Protein AF-A0A842SQD6-F1 (afdb_monomer)

Secondary structure (DSSP, 8-state):
-HHHHHHHHHHHHHHHHHHHHHSS-HHHHHHHHGGGTS-HHHHHHHHHHHHHHHHHHHHHHHGGG--HHHHHHHHHHHHHHHHHHH-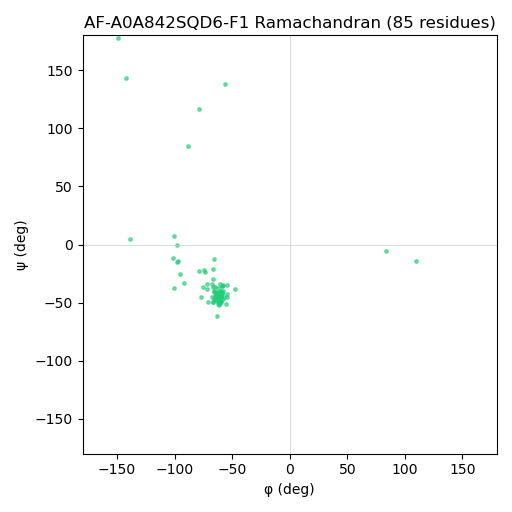

pLDDT: mean 90.81, std 7.74, range [46.16, 97.56]

Mean predicted aligned error: 4.62 Å

Foldseek 3Di:
DVVLVVQLVVQQVVLLVCCVVPVDRNCVSQQVRNVVPHPNVVSVVVSVVSVCVSVVVVCVVCVVVDDCVVCVVVVVCCVVVVVVVVD

Solvent-accessible surface area (backbone atoms only — not comparable to full-atom values): 4971 Å² total; per-residue (Å²): 112,69,64,59,50,53,53,48,53,51,42,51,48,50,13,50,50,48,19,70,75,70,74,49,55,37,65,60,44,34,67,65,53,43,57,80,79,38,61,62,68,67,42,49,55,57,49,52,58,52,49,51,54,53,52,48,54,52,49,63,74,44,50,91,77,56,60,62,83,76,46,49,60,57,51,51,50,49,67,54,45,52,60,63,70,74,103

Sequence (87 aa):
MTETMILTSAVIFLAALVHGIVGFGYAQVAMGLLPIFRDPGPASVVFTITAVLVNFGIFWSVRNSFRWKDWLFPAVGLLFGMPAGVF

Structure (mmCIF, N/CA/C/O backbone):
data_AF-A0A842SQD6-F1
#
_entry.id   AF-A0A842SQD6-F1
#
loop_
_atom_site.group_PDB
_atom_site.id
_atom_site.type_symbol
_atom_site.label_atom_id
_atom_site.label_alt_id
_atom_site.label_comp_id
_atom_site.label_asym_id
_atom_site.label_entity_id
_atom_site.label_seq_id
_atom_site.pdbx_PDB_ins_code
_atom_site.Cartn_x
_atom_site.Cartn_y
_atom_site.Cartn_z
_atom_site.occupancy
_atom_site.B_iso_or_equiv
_atom_site.auth_seq_id
_atom_site.auth_comp_id
_atom_site.auth_asym_id
_atom_site.auth_atom_id
_atom_site.pdbx_PDB_model_num
ATOM 1 N N . MET A 1 1 ? 21.060 -2.923 -11.558 1.00 62.75 1 MET A N 1
ATOM 2 C CA . MET A 1 1 ? 20.366 -3.622 -10.446 1.00 62.75 1 MET A CA 1
ATOM 3 C C . MET A 1 1 ? 20.368 -2.807 -9.155 1.00 62.75 1 MET A C 1
ATOM 5 O O . MET A 1 1 ? 19.297 -2.629 -8.591 1.00 62.75 1 MET A O 1
ATOM 9 N N . THR A 1 2 ? 21.509 -2.276 -8.702 1.00 82.69 2 THR A N 1
ATOM 10 C CA . THR A 1 2 ? 21.597 -1.488 -7.453 1.00 82.69 2 THR A CA 1
ATOM 11 C C . THR A 1 2 ? 20.762 -0.203 -7.481 1.00 82.69 2 THR A C 1
ATOM 13 O O . THR A 1 2 ? 20.057 0.090 -6.522 1.00 82.69 2 THR A O 1
ATOM 16 N N . GLU A 1 3 ? 20.764 0.523 -8.600 1.00 87.00 3 GLU A N 1
ATOM 17 C CA . GLU A 1 3 ? 19.992 1.765 -8.767 1.00 87.00 3 GLU A CA 1
ATOM 18 C C . GLU A 1 3 ? 18.478 1.544 -8.614 1.00 87.00 3 GLU A C 1
ATOM 20 O O . GLU A 1 3 ? 17.831 2.196 -7.799 1.00 87.00 3 GLU A O 1
ATOM 25 N N . THR A 1 4 ? 17.919 0.546 -9.304 1.00 90.06 4 THR A N 1
ATOM 26 C CA . THR A 1 4 ? 16.496 0.181 -9.205 1.00 90.06 4 THR A CA 1
ATOM 27 C C . THR A 1 4 ? 16.092 -0.197 -7.777 1.00 90.06 4 THR A C 1
ATOM 29 O O . THR A 1 4 ? 14.977 0.103 -7.348 1.00 90.06 4 THR A O 1
ATOM 32 N N . MET A 1 5 ? 16.983 -0.849 -7.019 1.00 90.88 5 MET A N 1
ATOM 33 C CA . MET A 1 5 ? 16.743 -1.179 -5.610 1.00 90.88 5 MET A CA 1
ATOM 34 C C . MET A 1 5 ? 16.694 0.075 -4.736 1.00 90.88 5 MET A C 1
ATOM 36 O O . MET A 1 5 ? 15.764 0.208 -3.947 1.00 90.88 5 MET A O 1
ATOM 40 N N . ILE A 1 6 ? 17.636 1.007 -4.914 1.00 95.31 6 ILE A N 1
ATOM 41 C CA . ILE A 1 6 ? 17.660 2.282 -4.180 1.00 95.31 6 ILE A CA 1
ATOM 42 C C . ILE A 1 6 ? 16.391 3.088 -4.472 1.00 95.31 6 ILE A C 1
ATOM 44 O O . ILE A 1 6 ? 15.716 3.518 -3.538 1.00 95.31 6 ILE A O 1
ATOM 48 N N . LEU A 1 7 ? 16.024 3.230 -5.750 1.00 95.62 7 LEU A N 1
ATOM 49 C CA . LEU A 1 7 ? 14.810 3.941 -6.161 1.00 95.62 7 LEU A CA 1
ATOM 50 C C . LEU A 1 7 ? 13.548 3.291 -5.591 1.00 95.62 7 LEU A C 1
ATOM 52 O O . LEU A 1 7 ? 12.655 3.981 -5.109 1.00 95.62 7 LEU A O 1
ATOM 56 N N . THR A 1 8 ? 13.490 1.959 -5.573 1.00 95.00 8 THR A N 1
ATOM 57 C CA . THR A 1 8 ? 12.355 1.245 -4.976 1.00 95.00 8 THR A CA 1
ATOM 58 C C . THR A 1 8 ? 12.269 1.500 -3.479 1.00 95.00 8 THR A C 1
ATOM 60 O O . THR A 1 8 ? 11.204 1.863 -2.994 1.00 95.00 8 THR A O 1
ATOM 63 N N . SER A 1 9 ? 13.375 1.379 -2.745 1.00 95.06 9 SER A N 1
ATOM 64 C CA . SER A 1 9 ? 13.400 1.673 -1.310 1.00 95.06 9 SER A CA 1
ATOM 65 C C . SER A 1 9 ? 12.998 3.119 -1.016 1.00 95.06 9 SER A C 1
ATOM 67 O O . SER A 1 9 ? 12.227 3.353 -0.090 1.00 95.06 9 SER A O 1
ATOM 69 N N . ALA A 1 10 ? 13.450 4.078 -1.830 1.00 97.00 10 ALA A N 1
ATOM 70 C CA . ALA A 1 10 ? 13.069 5.482 -1.707 1.00 97.00 10 ALA A CA 1
ATOM 71 C C . ALA A 1 10 ? 11.563 5.695 -1.930 1.00 97.00 10 ALA A C 1
ATOM 73 O O . ALA A 1 10 ? 10.918 6.383 -1.142 1.00 97.00 10 ALA A O 1
ATOM 74 N N . VAL A 1 11 ? 10.979 5.060 -2.952 1.00 97.31 11 VAL A N 1
ATOM 75 C CA . VAL A 1 11 ? 9.533 5.127 -3.218 1.00 97.31 11 VAL A CA 1
ATOM 76 C C . VAL A 1 11 ? 8.726 4.477 -2.096 1.00 97.31 11 VAL A C 1
ATOM 78 O O . VAL A 1 11 ? 7.739 5.053 -1.647 1.00 97.31 11 VAL A O 1
ATOM 81 N N . ILE A 1 12 ? 9.142 3.308 -1.603 1.00 96.50 12 ILE A N 1
ATOM 82 C CA . ILE A 1 12 ? 8.470 2.614 -0.495 1.00 96.50 12 ILE A CA 1
ATOM 83 C C . ILE A 1 12 ? 8.545 3.438 0.794 1.00 96.50 12 ILE A C 1
ATOM 85 O O . ILE A 1 12 ? 7.546 3.543 1.508 1.00 96.50 12 ILE A O 1
ATOM 89 N N . PHE A 1 13 ? 9.696 4.056 1.071 1.00 96.38 13 PHE A N 1
ATOM 90 C CA . PHE A 1 13 ? 9.867 4.977 2.190 1.00 96.38 13 PHE A CA 1
ATOM 91 C C . PHE A 1 13 ? 8.943 6.191 2.063 1.00 96.38 13 PHE A C 1
ATOM 93 O O . PHE A 1 13 ? 8.212 6.499 3.001 1.00 96.38 13 PHE A O 1
ATOM 100 N N . LEU A 1 14 ? 8.917 6.839 0.895 1.00 97.56 14 LEU A N 1
ATOM 101 C CA . LEU A 1 14 ? 8.042 7.979 0.630 1.00 97.56 14 LEU A CA 1
ATOM 102 C C . LEU A 1 14 ? 6.565 7.598 0.789 1.00 97.56 14 LEU A C 1
ATOM 104 O O . LEU A 1 14 ? 5.807 8.321 1.430 1.00 97.56 14 LEU A O 1
ATOM 108 N N . ALA A 1 15 ? 6.161 6.446 0.253 1.00 96.69 15 ALA A N 1
ATOM 109 C CA . ALA A 1 15 ? 4.801 5.938 0.377 1.00 96.69 15 ALA A CA 1
ATOM 110 C C . ALA A 1 15 ? 4.419 5.705 1.845 1.00 96.69 15 ALA A C 1
ATOM 112 O O . ALA A 1 15 ? 3.335 6.108 2.266 1.00 96.69 15 ALA A O 1
ATOM 113 N N . ALA A 1 16 ? 5.307 5.094 2.638 1.00 95.31 16 ALA A N 1
ATOM 114 C CA . ALA A 1 16 ? 5.087 4.871 4.066 1.00 95.31 16 ALA A CA 1
ATOM 115 C C . ALA A 1 16 ? 5.031 6.189 4.854 1.00 95.31 16 ALA A C 1
ATOM 117 O O . ALA A 1 16 ? 4.174 6.340 5.720 1.00 95.31 16 ALA A O 1
ATOM 118 N N . LEU A 1 17 ? 5.892 7.156 4.524 1.00 95.88 17 LEU A N 1
ATOM 119 C CA . LEU A 1 17 ? 5.908 8.484 5.135 1.00 95.88 17 LEU A CA 1
ATOM 120 C C . LEU A 1 17 ? 4.599 9.239 4.873 1.00 95.88 17 LEU A C 1
ATOM 122 O O . LEU A 1 17 ? 3.959 9.700 5.814 1.00 95.88 17 LEU A O 1
ATOM 126 N N . VAL A 1 18 ? 4.174 9.322 3.607 1.00 95.75 18 VAL A N 1
ATOM 127 C CA . VAL A 1 18 ? 2.902 9.954 3.220 1.00 95.75 18 VAL A CA 1
ATOM 128 C C . VAL A 1 18 ? 1.742 9.281 3.943 1.00 95.75 18 VAL A C 1
ATOM 130 O O . VAL A 1 18 ? 0.896 9.958 4.522 1.00 95.75 18 VAL A O 1
ATOM 133 N N . HIS A 1 19 ? 1.734 7.951 3.973 1.00 94.75 19 HIS A N 1
ATOM 134 C CA . HIS A 1 19 ? 0.695 7.194 4.650 1.00 94.75 19 HIS A CA 1
ATOM 135 C C . HIS A 1 19 ? 0.683 7.413 6.168 1.00 94.75 19 HIS A C 1
ATOM 137 O O . HIS A 1 19 ? -0.390 7.507 6.751 1.00 94.75 19 HIS A O 1
ATOM 143 N N . GLY A 1 20 ? 1.846 7.559 6.805 1.00 91.12 20 GLY A N 1
ATOM 144 C CA . GLY A 1 20 ? 1.948 7.885 8.228 1.00 91.12 20 GLY A CA 1
ATOM 145 C C . GLY A 1 20 ? 1.449 9.293 8.571 1.00 91.12 20 GLY A C 1
ATOM 146 O O . GLY A 1 20 ? 0.870 9.483 9.635 1.00 91.12 20 GLY A O 1
ATOM 147 N N . ILE A 1 21 ? 1.635 10.267 7.673 1.00 93.25 21 ILE A N 1
ATOM 148 C CA . ILE A 1 21 ? 1.164 11.651 7.859 1.00 93.25 21 ILE A CA 1
ATOM 149 C C . ILE A 1 21 ? -0.343 11.763 7.596 1.00 93.25 21 ILE A C 1
ATOM 151 O O . ILE A 1 21 ? -1.061 12.416 8.348 1.00 93.25 21 ILE A O 1
ATOM 155 N N . VAL A 1 22 ? -0.817 11.155 6.507 1.00 92.25 22 VAL A N 1
ATOM 156 C CA . VAL A 1 22 ? -2.174 11.362 5.978 1.00 92.25 22 VAL A CA 1
ATOM 157 C C . VAL A 1 22 ? -3.163 10.295 6.470 1.00 92.25 22 VAL A C 1
ATOM 159 O O . VAL A 1 22 ? -4.366 10.536 6.514 1.00 92.25 22 VAL A O 1
ATOM 162 N N . GLY A 1 23 ? -2.685 9.104 6.835 1.00 86.12 23 GLY A N 1
ATOM 163 C CA . GLY A 1 23 ? -3.506 7.948 7.222 1.00 86.12 23 GLY A CA 1
ATOM 164 C C . GLY A 1 23 ? -4.020 7.102 6.047 1.00 86.12 23 GLY A C 1
ATOM 165 O O . GLY A 1 23 ? -4.613 6.048 6.252 1.00 86.12 23 GLY A O 1
ATOM 166 N N . PHE A 1 24 ? -3.786 7.533 4.805 1.00 86.38 24 PHE A N 1
ATOM 167 C CA . PHE A 1 24 ? -4.041 6.796 3.560 1.00 86.38 24 PHE A CA 1
ATOM 168 C C . PHE A 1 24 ? -2.998 7.229 2.509 1.00 86.38 24 PHE A C 1
ATOM 170 O O . PHE A 1 24 ? -2.119 8.022 2.824 1.00 86.38 24 PHE A O 1
ATOM 177 N N . GLY A 1 25 ? -2.988 6.674 1.291 1.00 89.44 25 GLY A N 1
ATOM 178 C CA . GLY A 1 25 ? -2.039 7.133 0.254 1.00 89.44 25 GLY A CA 1
ATOM 179 C C . GLY A 1 25 ? -0.921 6.166 -0.122 1.00 89.44 25 GLY A C 1
ATOM 180 O O . GLY A 1 25 ? -0.309 6.346 -1.170 1.00 89.44 25 GLY A O 1
ATOM 181 N N . TYR A 1 26 ? -0.674 5.119 0.673 1.00 94.00 26 TYR A N 1
ATOM 182 C CA . TYR A 1 26 ? 0.434 4.187 0.436 1.00 94.00 26 TYR A CA 1
ATOM 183 C C . TYR A 1 26 ? 0.388 3.580 -0.975 1.00 94.00 26 TYR A C 1
ATOM 185 O O . TYR A 1 26 ? 1.355 3.658 -1.732 1.00 94.00 26 TYR A O 1
ATOM 193 N N . ALA A 1 27 ? -0.776 3.037 -1.350 1.00 92.31 27 ALA A N 1
ATOM 194 C CA . ALA A 1 27 ? -1.013 2.449 -2.665 1.00 92.31 27 ALA A CA 1
ATOM 195 C C . ALA A 1 27 ? -0.893 3.461 -3.800 1.00 92.31 27 ALA A C 1
ATOM 197 O O . ALA A 1 27 ? -0.278 3.159 -4.816 1.00 92.31 27 ALA A O 1
ATOM 198 N N . GLN A 1 28 ? -1.424 4.669 -3.611 1.00 93.69 28 GLN A N 1
ATOM 199 C CA . GLN A 1 28 ? -1.399 5.716 -4.630 1.00 93.69 28 GLN A CA 1
ATOM 200 C C . GLN A 1 28 ? 0.037 6.159 -4.938 1.00 93.69 28 GLN A C 1
ATOM 202 O O . GLN A 1 28 ? 0.404 6.271 -6.103 1.00 93.69 28 GLN A O 1
ATOM 207 N N . VAL A 1 29 ? 0.873 6.339 -3.910 1.00 95.62 29 VAL A N 1
ATOM 208 C CA . VAL A 1 29 ? 2.282 6.722 -4.088 1.00 95.62 29 VAL A CA 1
ATOM 209 C C . VAL A 1 29 ? 3.095 5.569 -4.677 1.00 95.62 29 VAL A C 1
ATOM 211 O O . VAL A 1 29 ? 3.800 5.757 -5.666 1.00 95.62 29 VAL A O 1
ATOM 214 N N . ALA A 1 30 ? 2.986 4.363 -4.113 1.00 95.00 30 ALA A N 1
ATOM 215 C CA . ALA A 1 30 ? 3.785 3.225 -4.559 1.00 95.00 30 ALA A CA 1
ATOM 216 C C . ALA A 1 30 ? 3.419 2.778 -5.984 1.00 95.00 30 ALA A C 1
ATOM 218 O O . ALA A 1 30 ? 4.303 2.652 -6.829 1.00 95.00 30 ALA A O 1
ATOM 219 N N . MET A 1 31 ? 2.130 2.582 -6.276 1.00 91.81 31 MET A N 1
ATOM 220 C CA . MET A 1 31 ? 1.676 2.157 -7.605 1.00 91.81 31 MET A CA 1
ATOM 221 C C . MET A 1 31 ? 1.743 3.278 -8.643 1.00 91.81 31 MET A C 1
ATOM 223 O O . MET A 1 31 ? 1.826 2.981 -9.828 1.00 91.81 31 MET A O 1
ATOM 227 N N . GLY A 1 32 ? 1.756 4.548 -8.228 1.00 93.69 32 GLY A N 1
ATOM 228 C CA . GLY A 1 32 ? 1.984 5.670 -9.139 1.00 93.69 32 GLY A CA 1
ATOM 229 C C . GLY A 1 32 ? 3.447 5.816 -9.569 1.00 93.69 32 GLY A C 1
ATOM 230 O O . GLY A 1 32 ? 3.712 6.171 -10.713 1.00 93.69 32 GLY A O 1
ATOM 231 N N . LEU A 1 33 ? 4.402 5.536 -8.670 1.00 95.94 33 LEU A N 1
ATOM 232 C CA . LEU A 1 33 ? 5.826 5.803 -8.910 1.00 95.94 33 LEU A CA 1
ATOM 233 C C . LEU A 1 33 ? 6.639 4.573 -9.331 1.00 95.94 33 LEU A C 1
ATOM 235 O O . LEU A 1 33 ? 7.529 4.707 -10.168 1.00 95.94 33 LEU A O 1
ATOM 239 N N . LEU A 1 34 ? 6.367 3.379 -8.785 1.00 94.94 34 LEU A N 1
ATOM 240 C CA . LEU A 1 34 ? 7.144 2.172 -9.112 1.00 94.94 34 LEU A CA 1
ATOM 24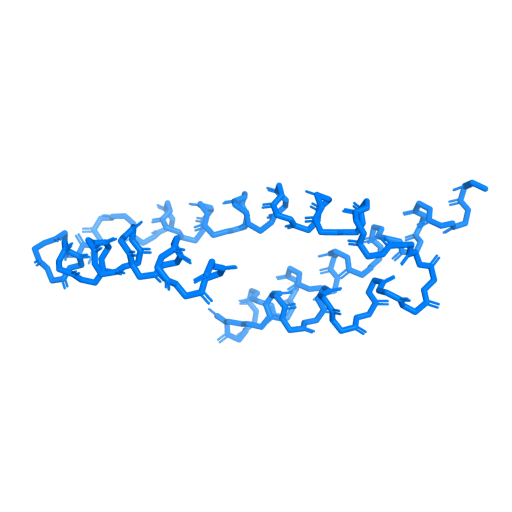1 C C . LEU A 1 34 ? 7.121 1.811 -10.612 1.00 94.94 34 LEU A C 1
ATOM 243 O O . LEU A 1 34 ? 8.190 1.486 -11.134 1.00 94.94 34 LEU A O 1
ATOM 247 N N . PRO A 1 35 ? 5.982 1.894 -11.333 1.00 92.62 35 PRO A N 1
ATOM 248 C CA . PRO A 1 35 ? 5.933 1.527 -12.751 1.00 92.62 35 PRO A CA 1
ATOM 249 C C . PRO A 1 35 ? 6.759 2.422 -13.684 1.00 92.62 35 PRO A C 1
ATOM 251 O O . PRO A 1 35 ? 6.973 2.056 -14.833 1.00 92.62 35 PRO A O 1
ATOM 254 N N . ILE A 1 36 ? 7.242 3.580 -13.214 1.00 93.56 36 ILE A N 1
ATOM 255 C CA . ILE A 1 36 ? 8.058 4.506 -14.021 1.00 93.56 36 ILE A CA 1
ATOM 256 C C . ILE A 1 36 ? 9.422 3.888 -14.369 1.00 93.56 36 ILE A C 1
ATOM 258 O O . ILE A 1 36 ? 10.005 4.205 -15.401 1.00 93.56 36 ILE A O 1
ATOM 262 N N . PHE A 1 37 ? 9.942 3.006 -13.512 1.00 93.06 37 PHE A N 1
ATOM 263 C CA . PHE A 1 37 ? 11.293 2.448 -13.648 1.00 93.06 37 PHE A CA 1
ATOM 264 C C . PHE A 1 37 ? 11.378 0.943 -13.344 1.00 93.06 37 PHE A C 1
ATOM 266 O O . PHE A 1 37 ? 12.476 0.381 -13.305 1.00 93.06 37 PHE A O 1
ATOM 273 N N . ARG A 1 38 ? 10.246 0.277 -13.092 1.00 90.75 38 ARG A N 1
ATOM 274 C CA . ARG A 1 38 ? 10.172 -1.155 -12.783 1.00 90.75 38 ARG A CA 1
ATOM 275 C C . ARG A 1 38 ? 8.946 -1.786 -13.427 1.00 90.75 38 ARG A C 1
ATOM 277 O O . ARG A 1 38 ? 7.876 -1.189 -13.426 1.00 90.75 38 ARG A O 1
ATOM 284 N N . ASP A 1 39 ? 9.090 -3.024 -13.896 1.00 91.69 39 ASP A N 1
ATOM 285 C CA . ASP A 1 39 ? 7.968 -3.777 -14.453 1.00 91.69 39 ASP A CA 1
ATOM 286 C C . ASP A 1 39 ? 6.795 -3.890 -13.458 1.00 91.69 39 ASP A C 1
ATOM 288 O O . ASP A 1 39 ? 7.023 -4.182 -12.273 1.00 91.69 39 ASP A O 1
ATOM 292 N N . PRO A 1 40 ? 5.538 -3.729 -13.919 1.00 86.88 40 PRO A N 1
ATOM 293 C CA . PRO A 1 40 ? 4.361 -3.730 -13.049 1.00 86.88 40 PRO A CA 1
ATOM 294 C C . PRO A 1 40 ? 4.184 -5.007 -12.222 1.00 86.88 40 PRO A C 1
ATOM 296 O O . PRO A 1 40 ? 3.750 -4.930 -11.076 1.00 86.88 40 PRO A O 1
ATOM 299 N N . GLY A 1 41 ? 4.544 -6.175 -12.767 1.00 89.62 41 GLY A N 1
ATOM 300 C CA . GLY A 1 41 ? 4.423 -7.458 -12.063 1.00 89.62 41 GLY A CA 1
ATOM 301 C C . GLY A 1 41 ? 5.305 -7.527 -10.809 1.00 89.62 41 GLY A C 1
ATOM 302 O O . GLY A 1 41 ? 4.788 -7.624 -9.699 1.00 89.62 41 GLY A O 1
ATOM 303 N N . PRO A 1 42 ? 6.639 -7.421 -10.931 1.00 88.62 42 PRO A N 1
ATOM 304 C CA . PRO A 1 42 ? 7.527 -7.351 -9.770 1.00 88.62 42 PRO A CA 1
ATOM 305 C C . PRO A 1 42 ? 7.232 -6.163 -8.841 1.00 88.62 42 PRO A C 1
ATOM 307 O O . PRO A 1 42 ? 7.366 -6.290 -7.623 1.00 88.62 42 PRO A O 1
ATOM 310 N N . ALA A 1 43 ? 6.835 -5.011 -9.395 1.00 89.69 43 ALA A N 1
ATOM 311 C CA . ALA A 1 43 ? 6.455 -3.842 -8.606 1.00 89.69 43 ALA A CA 1
ATOM 312 C C . ALA A 1 43 ? 5.235 -4.114 -7.715 1.00 89.69 43 ALA A C 1
ATOM 314 O O . ALA A 1 43 ? 5.261 -3.727 -6.545 1.00 89.69 43 ALA A O 1
ATOM 315 N N . SER A 1 44 ? 4.207 -4.803 -8.228 1.00 88.81 44 SER A N 1
ATOM 316 C CA . SER A 1 44 ? 3.015 -5.151 -7.449 1.00 88.81 44 SER A CA 1
ATOM 317 C C . SER A 1 44 ? 3.355 -6.081 -6.291 1.00 88.81 44 SER A C 1
ATOM 319 O O . SER A 1 44 ? 2.918 -5.827 -5.175 1.00 88.81 44 SER A O 1
ATOM 321 N N . VAL A 1 45 ? 4.221 -7.077 -6.502 1.00 91.06 45 VAL A N 1
ATOM 322 C CA . VAL A 1 45 ? 4.649 -8.003 -5.440 1.00 91.06 45 VAL A CA 1
ATOM 323 C C . VAL A 1 45 ? 5.342 -7.260 -4.297 1.00 91.06 45 VAL A C 1
ATOM 325 O O . VAL A 1 45 ? 4.969 -7.432 -3.136 1.00 91.06 45 VAL A O 1
ATOM 328 N N . VAL A 1 46 ? 6.330 -6.413 -4.614 1.00 91.00 46 VAL A N 1
ATOM 329 C CA . VAL A 1 46 ? 7.060 -5.631 -3.600 1.00 91.00 46 VAL A CA 1
ATOM 330 C C . VAL A 1 46 ? 6.097 -4.734 -2.829 1.00 91.00 46 VAL A C 1
ATOM 332 O O . VAL A 1 46 ? 6.091 -4.761 -1.601 1.00 91.00 46 VAL A O 1
ATOM 335 N N . PHE A 1 47 ? 5.258 -3.993 -3.554 1.00 90.19 47 PHE A N 1
ATOM 336 C CA . PHE A 1 47 ? 4.249 -3.114 -2.981 1.00 90.19 47 PHE A CA 1
ATOM 337 C C . PHE A 1 47 ? 3.270 -3.850 -2.063 1.00 90.19 47 PHE A C 1
ATOM 339 O O . PHE A 1 47 ? 2.988 -3.364 -0.972 1.00 90.19 47 PHE A O 1
ATOM 346 N N . THR A 1 48 ? 2.735 -4.997 -2.479 1.00 91.50 48 THR A N 1
ATOM 347 C CA . THR A 1 48 ? 1.728 -5.727 -1.704 1.00 91.50 48 THR A CA 1
ATOM 348 C C . THR A 1 48 ? 2.302 -6.195 -0.374 1.00 91.50 48 THR A C 1
ATOM 350 O O . THR A 1 48 ? 1.668 -6.002 0.663 1.00 91.50 48 THR A O 1
ATOM 353 N N . ILE A 1 49 ? 3.518 -6.751 -0.374 1.00 94.44 49 ILE A N 1
ATOM 354 C CA . ILE A 1 49 ? 4.175 -7.216 0.855 1.00 94.44 49 ILE A CA 1
ATOM 355 C C . ILE A 1 49 ? 4.354 -6.052 1.834 1.00 94.44 49 ILE A C 1
ATOM 357 O O . ILE A 1 49 ? 3.987 -6.150 3.005 1.00 94.44 49 ILE A O 1
ATOM 361 N N . THR A 1 50 ? 4.884 -4.927 1.362 1.00 94.56 50 THR A N 1
ATOM 362 C CA . THR A 1 50 ? 5.138 -3.767 2.218 1.00 94.56 50 THR A CA 1
ATOM 363 C C . THR A 1 50 ? 3.846 -3.065 2.641 1.00 94.56 50 THR A C 1
ATOM 365 O O . THR A 1 50 ? 3.752 -2.611 3.780 1.00 94.56 50 THR A O 1
ATOM 368 N N . ALA A 1 51 ? 2.816 -3.040 1.789 1.00 92.38 51 ALA A N 1
ATOM 369 C CA . ALA A 1 51 ? 1.491 -2.524 2.123 1.00 92.38 51 ALA A CA 1
ATOM 370 C C . ALA A 1 51 ? 0.860 -3.301 3.281 1.00 92.38 51 ALA A C 1
ATOM 372 O O . ALA A 1 51 ? 0.312 -2.684 4.194 1.00 92.38 51 ALA A O 1
ATOM 373 N N . VAL A 1 52 ? 0.954 -4.634 3.274 1.00 93.31 52 VAL A N 1
ATOM 374 C CA . VAL A 1 52 ? 0.440 -5.474 4.366 1.00 93.31 52 VAL A CA 1
ATOM 375 C C . VAL A 1 52 ? 1.127 -5.121 5.682 1.00 93.31 52 VAL A C 1
ATOM 377 O O . VAL A 1 52 ? 0.443 -4.927 6.682 1.00 93.31 52 VAL A O 1
ATOM 380 N N . LEU A 1 53 ? 2.453 -4.968 5.685 1.00 93.75 53 LEU A N 1
ATOM 381 C CA . LEU A 1 53 ? 3.207 -4.616 6.893 1.00 93.75 53 LEU A CA 1
ATOM 382 C C . LEU A 1 53 ? 2.831 -3.231 7.435 1.00 93.75 53 LEU A C 1
ATOM 384 O O . LEU A 1 53 ? 2.608 -3.083 8.636 1.00 93.75 53 LEU A O 1
ATOM 388 N N . VAL A 1 54 ? 2.719 -2.230 6.557 1.00 92.81 54 VAL A N 1
ATOM 389 C CA . VAL A 1 54 ? 2.325 -0.864 6.938 1.00 92.81 54 VAL A CA 1
ATOM 390 C C . VAL A 1 54 ? 0.915 -0.851 7.534 1.00 92.81 54 VAL A C 1
ATOM 392 O O . VAL A 1 54 ? 0.714 -0.335 8.635 1.00 92.81 54 VAL A O 1
ATOM 395 N N . ASN A 1 55 ? -0.054 -1.472 6.854 1.00 91.50 55 ASN A N 1
ATOM 396 C CA . ASN A 1 55 ? -1.439 -1.527 7.329 1.00 91.50 55 ASN A CA 1
ATOM 397 C C . ASN A 1 55 ? -1.568 -2.353 8.613 1.00 91.50 55 ASN A C 1
A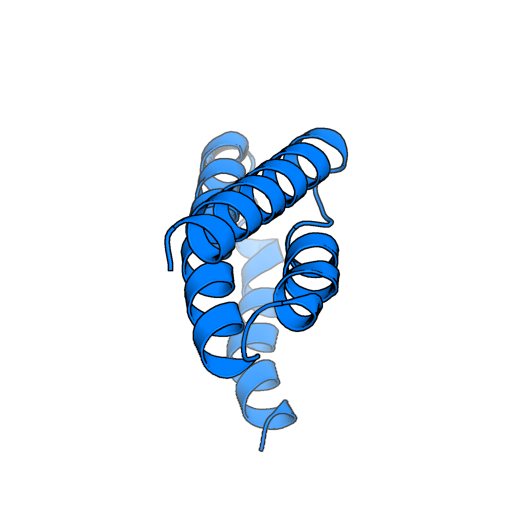TOM 399 O O . ASN A 1 55 ? -2.326 -1.979 9.506 1.00 91.50 55 ASN A O 1
ATOM 403 N N . PHE A 1 56 ? -0.805 -3.440 8.745 1.00 93.31 56 PHE A N 1
ATOM 404 C CA . PHE A 1 56 ? -0.760 -4.223 9.975 1.00 93.31 56 PHE A CA 1
ATOM 405 C C . PHE A 1 56 ? -0.235 -3.395 11.151 1.00 93.31 56 PHE A C 1
ATOM 407 O O . PHE A 1 56 ? -0.828 -3.431 12.225 1.00 93.31 56 PHE A O 1
ATOM 414 N N . GLY A 1 57 ? 0.828 -2.608 10.956 1.00 91.88 57 GLY A N 1
ATOM 415 C CA . GLY A 1 57 ? 1.346 -1.705 11.986 1.00 91.88 57 GLY A CA 1
ATOM 416 C C . GLY A 1 57 ? 0.301 -0.687 12.456 1.00 91.88 57 GLY A C 1
ATOM 417 O O . GLY A 1 57 ? 0.145 -0.463 13.658 1.00 91.88 57 GLY A O 1
ATOM 418 N N . ILE A 1 58 ? -0.474 -0.127 11.525 1.00 89.31 58 ILE A N 1
ATOM 419 C CA . ILE A 1 58 ? -1.562 0.809 11.841 1.00 89.31 58 ILE A CA 1
ATOM 420 C C . ILE A 1 58 ? -2.680 0.107 12.594 1.00 89.31 58 ILE A C 1
ATOM 422 O O . ILE A 1 58 ? -3.090 0.573 13.657 1.00 89.31 58 ILE A O 1
ATOM 426 N N . PHE A 1 59 ? -3.136 -1.035 12.084 1.00 91.12 59 PHE A N 1
ATOM 427 C CA . PHE A 1 59 ? -4.142 -1.847 12.751 1.00 91.12 59 PHE A CA 1
ATOM 428 C C . PHE A 1 59 ? -3.708 -2.189 14.180 1.00 91.12 59 PHE A C 1
ATOM 430 O O . PHE A 1 59 ? -4.477 -2.015 15.122 1.00 91.12 59 PHE A O 1
ATOM 437 N N . TRP A 1 60 ? -2.451 -2.598 14.361 1.00 93.31 60 TRP A N 1
ATOM 438 C CA . TRP A 1 60 ? -1.898 -2.915 15.669 1.00 93.31 60 TRP A CA 1
ATOM 439 C C . TRP A 1 60 ? -1.886 -1.710 16.614 1.00 93.31 60 TRP A C 1
ATOM 441 O O . TRP A 1 60 ? -2.178 -1.873 17.801 1.00 93.31 60 TRP A O 1
ATOM 451 N N . SER A 1 61 ? -1.604 -0.508 16.106 1.00 91.62 61 SER A N 1
ATOM 452 C CA . SER A 1 61 ? -1.660 0.743 16.876 1.00 91.62 61 SER A CA 1
ATOM 453 C C . SER A 1 61 ? -3.064 1.014 17.431 1.00 91.62 61 SER A C 1
ATOM 455 O O . SER A 1 61 ? -3.218 1.354 18.603 1.00 91.62 61 SER A O 1
ATOM 457 N N . VAL A 1 62 ? -4.106 0.770 16.631 1.00 91.88 62 VAL A N 1
ATOM 458 C CA . VAL A 1 62 ? -5.503 1.072 16.998 1.00 91.88 62 VAL A CA 1
ATOM 459 C C . VAL A 1 62 ? -6.313 -0.142 17.469 1.00 91.88 62 VAL A C 1
ATOM 461 O O . VAL A 1 62 ? -7.515 -0.022 17.706 1.00 91.88 62 VAL A O 1
ATOM 464 N N . ARG A 1 63 ? -5.681 -1.309 17.647 1.00 93.94 63 ARG A N 1
ATOM 465 C CA . ARG A 1 63 ? -6.356 -2.603 17.883 1.00 93.94 63 ARG A CA 1
ATOM 466 C C . ARG A 1 63 ? -7.328 -2.612 19.067 1.00 93.94 63 ARG A C 1
ATOM 468 O O . ARG A 1 63 ? -8.360 -3.268 19.000 1.00 93.94 63 ARG A O 1
ATOM 475 N N . ASN A 1 64 ? -7.023 -1.867 20.131 1.00 94.75 64 ASN A N 1
ATOM 476 C CA . ASN A 1 64 ? -7.864 -1.798 21.333 1.00 94.75 64 ASN A 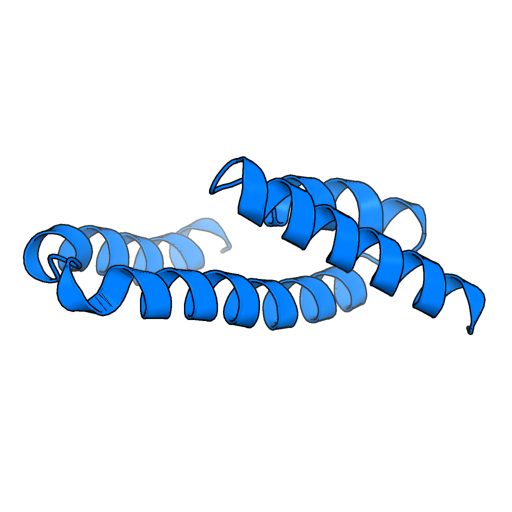CA 1
ATOM 477 C C . ASN A 1 64 ? -9.144 -0.977 21.111 1.00 94.75 64 ASN A C 1
ATOM 479 O O . ASN A 1 64 ? -10.137 -1.185 21.800 1.00 94.75 64 ASN A O 1
ATOM 483 N N . SER A 1 65 ? -9.123 -0.066 20.138 1.00 94.19 65 SER A N 1
ATOM 484 C CA . SER A 1 65 ? -10.260 0.777 19.756 1.00 94.19 65 SER A CA 1
ATOM 485 C C . SER A 1 65 ? -11.012 0.217 18.544 1.00 94.19 65 SER A C 1
ATOM 487 O O . SER A 1 65 ? -11.990 0.810 18.088 1.00 94.19 65 SER A O 1
ATOM 489 N N . PHE A 1 66 ? -10.561 -0.913 17.991 1.00 92.19 66 PHE A N 1
ATOM 490 C CA . PHE A 1 66 ? -11.106 -1.467 16.761 1.00 92.19 66 PHE A CA 1
ATOM 491 C C . PHE A 1 66 ? -12.425 -2.211 17.011 1.00 92.19 66 PHE A C 1
ATOM 493 O O . PHE A 1 66 ? -12.486 -3.232 17.700 1.00 92.19 66 PHE A O 1
ATOM 500 N N . ARG A 1 67 ? -13.509 -1.711 16.413 1.00 94.06 67 ARG A N 1
ATOM 501 C CA . ARG A 1 67 ? -14.856 -2.277 16.547 1.00 94.06 67 ARG A CA 1
ATOM 502 C C . ARG A 1 67 ? -15.120 -3.352 15.494 1.00 94.06 67 ARG A C 1
ATOM 504 O O . ARG A 1 67 ? -15.752 -3.094 14.478 1.00 94.06 67 ARG A O 1
ATOM 511 N N . TRP A 1 68 ? -14.701 -4.584 15.766 1.00 91.88 68 TRP A N 1
ATOM 512 C CA . TRP A 1 68 ? -14.832 -5.731 14.849 1.00 91.88 68 TRP A CA 1
ATOM 513 C C . TRP A 1 68 ? -16.217 -5.916 14.212 1.00 91.88 68 TRP A C 1
ATOM 515 O O . TRP A 1 68 ? -16.311 -6.245 13.032 1.00 91.88 68 TRP A O 1
ATOM 525 N N . LYS A 1 69 ? -17.292 -5.675 14.974 1.00 92.31 69 LYS A N 1
ATOM 526 C CA . LYS A 1 69 ? -18.677 -5.819 14.494 1.00 92.31 69 LYS A CA 1
ATOM 527 C C . LYS A 1 69 ? -19.001 -4.895 13.317 1.00 92.31 69 LYS A C 1
ATOM 529 O O . LYS A 1 69 ? -19.745 -5.298 12.431 1.00 92.31 69 LYS A O 1
ATOM 534 N N . ASP A 1 70 ? -18.418 -3.700 13.295 1.00 93.12 70 ASP A N 1
ATOM 535 C CA . ASP A 1 70 ? -18.673 -2.707 12.249 1.00 93.12 70 ASP A CA 1
ATOM 536 C C . ASP A 1 70 ? -17.886 -3.034 10.963 1.00 93.12 70 ASP A C 1
ATOM 538 O O . ASP A 1 70 ? -18.273 -2.631 9.870 1.00 93.12 70 ASP A O 1
ATOM 542 N N . TRP A 1 71 ? -16.796 -3.802 11.085 1.00 91.06 71 TRP A N 1
ATOM 543 C CA . TRP A 1 71 ? -15.869 -4.110 9.991 1.00 91.06 71 TRP A CA 1
ATOM 544 C C . TRP A 1 71 ? -16.062 -5.494 9.365 1.00 91.06 71 TRP A C 1
ATOM 546 O O . TRP A 1 71 ? -15.533 -5.745 8.283 1.00 91.06 71 TRP A O 1
ATOM 556 N N . LEU A 1 72 ? -16.848 -6.378 9.989 1.00 91.81 72 LEU A N 1
ATOM 557 C CA . LEU A 1 72 ? -17.090 -7.729 9.479 1.00 91.81 72 LEU A CA 1
ATOM 558 C C . LEU A 1 72 ? -17.758 -7.717 8.094 1.00 91.81 72 LEU A C 1
ATOM 560 O O . LEU A 1 72 ? -17.282 -8.388 7.182 1.00 91.81 72 LEU A O 1
ATOM 564 N N . PHE A 1 73 ? -18.824 -6.930 7.913 1.00 93.94 73 PHE A N 1
ATOM 565 C CA . PHE A 1 73 ? -19.517 -6.833 6.623 1.00 93.94 73 PHE A CA 1
ATOM 566 C C . PHE A 1 73 ? -1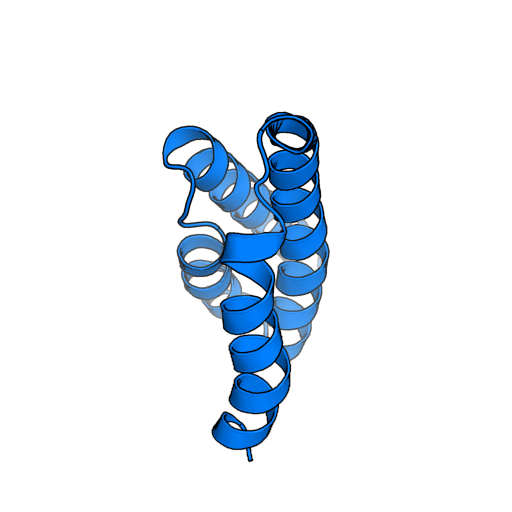8.642 -6.210 5.520 1.00 93.94 73 PHE A C 1
ATOM 568 O O . PHE A 1 73 ? -18.556 -6.812 4.449 1.00 93.94 73 PHE A O 1
ATOM 575 N N . PRO A 1 74 ? -17.932 -5.083 5.753 1.00 92.62 74 PRO A N 1
ATOM 576 C CA . PRO A 1 74 ? -16.940 -4.581 4.803 1.00 92.62 74 PRO A CA 1
ATOM 577 C C . PRO A 1 74 ? -15.867 -5.610 4.428 1.00 92.62 74 PRO A C 1
ATOM 579 O O . PRO A 1 74 ? -15.541 -5.746 3.252 1.00 92.62 74 PRO A O 1
ATOM 582 N N . ALA A 1 75 ? -15.340 -6.364 5.398 1.00 91.75 75 ALA A N 1
ATOM 583 C CA . ALA A 1 75 ? -14.311 -7.371 5.145 1.00 91.75 75 ALA A CA 1
ATOM 584 C C . ALA A 1 75 ? -14.828 -8.530 4.279 1.00 91.75 75 ALA A C 1
ATOM 586 O O . ALA A 1 75 ? -14.138 -8.969 3.362 1.00 91.75 75 ALA A O 1
ATOM 587 N N . VAL A 1 76 ? -16.058 -8.990 4.524 1.00 92.75 76 VAL A N 1
ATOM 588 C CA . VAL A 1 76 ? -16.738 -9.979 3.674 1.00 92.75 76 VAL A CA 1
ATOM 589 C C . VAL A 1 76 ? -16.931 -9.425 2.261 1.00 92.75 76 VAL A C 1
ATOM 591 O O . VAL A 1 76 ? -16.596 -10.095 1.286 1.00 92.75 76 VAL A O 1
ATOM 594 N N . GLY A 1 77 ? -17.394 -8.179 2.139 1.00 93.06 77 GLY A N 1
ATOM 595 C CA . GLY A 1 77 ? -17.525 -7.498 0.852 1.00 93.06 77 GLY A CA 1
ATOM 596 C C . GLY A 1 77 ? -16.202 -7.408 0.090 1.00 93.06 77 GLY A C 1
ATOM 597 O O . GLY A 1 77 ? -16.178 -7.655 -1.109 1.00 93.06 77 GLY A O 1
ATOM 598 N N . LEU A 1 78 ? -15.089 -7.138 0.775 1.00 90.00 78 LEU A N 1
ATOM 599 C CA . LEU A 1 78 ? -13.751 -7.139 0.180 1.00 90.00 78 LEU A CA 1
ATOM 600 C C . LEU A 1 78 ? -13.333 -8.544 -0.284 1.00 90.00 78 LEU A C 1
ATOM 602 O O . LEU A 1 78 ? -12.860 -8.697 -1.409 1.00 90.00 78 LEU A O 1
ATOM 606 N N . LEU A 1 79 ? -13.525 -9.560 0.565 1.00 90.94 79 LEU A N 1
ATOM 607 C CA . LEU A 1 79 ? -13.132 -10.946 0.297 1.00 90.94 79 LEU A CA 1
ATOM 608 C C . LEU A 1 79 ? -13.806 -11.499 -0.965 1.00 90.94 79 LEU A C 1
ATOM 610 O O . LEU A 1 79 ? -13.156 -12.177 -1.752 1.00 90.94 79 LEU A O 1
ATOM 614 N N . PHE A 1 80 ? -15.094 -11.207 -1.155 1.00 92.69 80 PHE A N 1
ATOM 615 C CA . PHE A 1 80 ? -15.857 -11.686 -2.310 1.00 92.69 80 PHE A CA 1
ATOM 616 C C . PHE A 1 80 ? -15.838 -10.707 -3.489 1.00 92.69 80 PHE A C 1
ATOM 618 O O . PHE A 1 80 ? -15.820 -11.133 -4.641 1.00 92.69 80 PHE A O 1
ATOM 625 N N . GLY A 1 81 ? -15.799 -9.403 -3.217 1.00 91.81 81 GLY A N 1
ATOM 626 C CA . GLY A 1 81 ? -15.816 -8.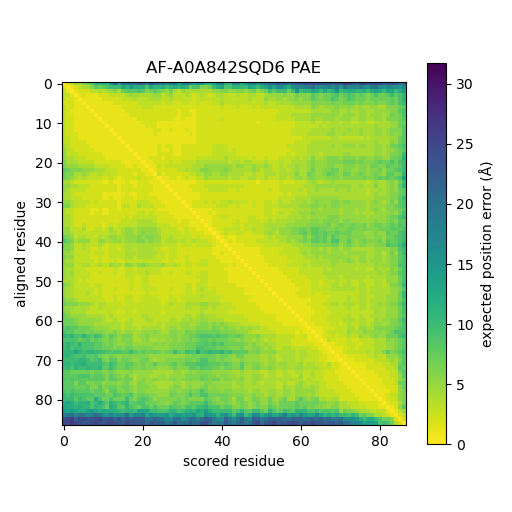355 -4.232 1.00 91.81 81 GLY A CA 1
ATOM 627 C C . GLY A 1 81 ? -14.516 -8.253 -5.025 1.00 91.81 81 GLY A C 1
ATOM 628 O O . GLY A 1 81 ? -14.577 -8.051 -6.233 1.00 91.81 81 GLY A O 1
ATOM 629 N N . MET A 1 82 ? -13.346 -8.434 -4.394 1.00 86.81 82 MET A N 1
ATOM 630 C CA . MET A 1 82 ? -12.071 -8.405 -5.128 1.00 86.81 82 MET A CA 1
ATOM 631 C C . MET A 1 82 ? -11.982 -9.514 -6.189 1.00 86.81 82 MET A C 1
ATOM 633 O O . MET A 1 82 ? -11.730 -9.181 -7.344 1.00 86.81 82 MET A O 1
ATOM 637 N N . PRO A 1 83 ? -12.218 -10.802 -5.869 1.00 86.38 83 PRO A N 1
ATOM 638 C CA . PRO A 1 83 ? -12.239 -11.850 -6.885 1.00 86.38 83 PRO A CA 1
ATOM 639 C C . PRO A 1 83 ? -13.308 -11.607 -7.952 1.00 86.38 83 PRO A C 1
ATOM 641 O O . PRO A 1 83 ? -13.009 -11.702 -9.134 1.00 86.38 83 PRO A O 1
ATOM 644 N N . ALA A 1 84 ? -14.530 -11.235 -7.559 1.00 86.25 84 ALA A N 1
ATOM 645 C CA . ALA A 1 84 ? -15.624 -11.018 -8.506 1.00 86.25 84 ALA A CA 1
ATO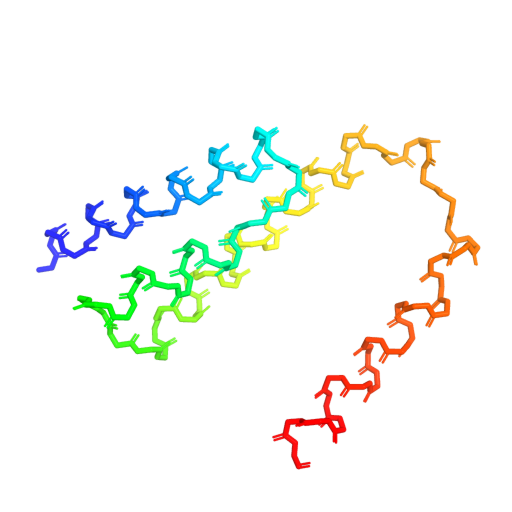M 646 C C . ALA A 1 84 ? -15.417 -9.816 -9.449 1.00 86.25 84 ALA A C 1
ATOM 648 O O . ALA A 1 84 ? -16.081 -9.744 -10.474 1.00 86.25 84 ALA A O 1
ATOM 649 N N . GLY A 1 85 ? -14.554 -8.858 -9.094 1.00 73.06 85 GLY A N 1
ATOM 650 C CA . GLY A 1 85 ? -14.262 -7.678 -9.915 1.00 73.06 85 GLY A CA 1
ATOM 651 C C . GLY A 1 85 ? -13.001 -7.785 -10.777 1.00 73.06 85 GLY A C 1
ATOM 652 O O . GLY A 1 85 ? -12.800 -6.945 -11.650 1.00 73.06 85 GLY A O 1
ATOM 653 N N . VAL A 1 86 ? -12.132 -8.768 -10.520 1.00 55.81 86 VAL A N 1
ATOM 654 C CA . VAL A 1 86 ? -10.870 -8.975 -11.258 1.00 55.81 86 VAL A CA 1
ATOM 655 C C . VAL A 1 86 ? -11.011 -10.047 -12.353 1.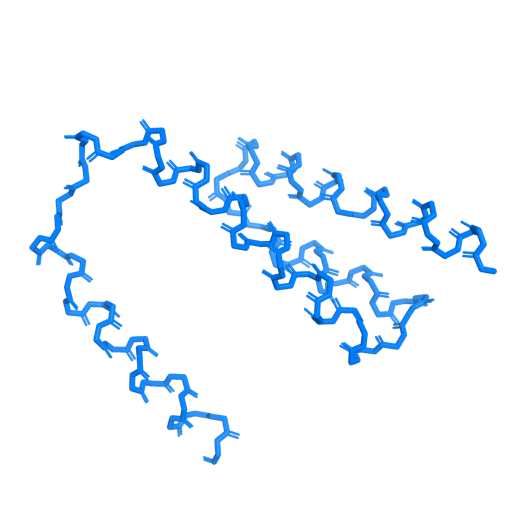00 55.81 86 VAL A C 1
ATOM 657 O O . VAL A 1 86 ? -10.162 -10.101 -13.243 1.00 55.81 86 VAL A O 1
ATOM 660 N N . PHE A 1 87 ? -12.080 -10.855 -12.320 1.00 46.16 87 PHE A N 1
ATOM 661 C CA . PHE A 1 87 ? -12.417 -11.856 -13.342 1.00 46.16 87 PHE A 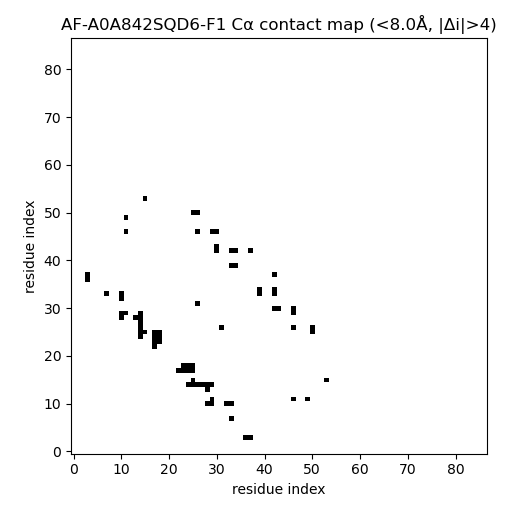CA 1
ATOM 662 C C . PHE A 1 87 ? -13.640 -11.458 -14.168 1.00 46.16 87 PHE A C 1
ATOM 664 O O . PHE A 1 87 ? -14.648 -11.037 -13.559 1.00 46.16 87 PHE A O 1
#

Radius of gyration: 15.11 Å; Cα contacts (8 Å, |Δi|>4): 39; chains: 1; bounding box: 41×24×36 Å